Protein AF-A0A645K0N5-F1 (afdb_monomer_lite)

Radius of gyration: 11.88 Å; chains: 1; bounding box: 27×32×26 Å

Structure (mmCIF, N/CA/C/O backbone):
data_AF-A0A645K0N5-F1
#
_entry.id   AF-A0A645K0N5-F1
#
loop_
_atom_site.group_PDB
_atom_site.id
_atom_site.type_symbol
_atom_site.label_atom_id
_atom_site.label_alt_id
_atom_site.label_comp_id
_atom_site.label_asym_id
_atom_site.label_entity_id
_atom_site.label_seq_id
_atom_site.pdbx_PDB_ins_code
_atom_site.Cartn_x
_atom_site.Cartn_y
_atom_site.Cartn_z
_atom_site.occupancy
_atom_site.B_iso_or_equiv
_atom_site.auth_seq_id
_atom_site.auth_comp_id
_atom_site.auth_asym_id
_atom_site.auth_atom_id
_atom_site.pdbx_PDB_model_num
ATOM 1 N N . MET A 1 1 ? 8.428 9.596 0.662 1.00 72.00 1 MET A N 1
ATOM 2 C CA . MET A 1 1 ? 8.129 8.657 -0.442 1.00 72.00 1 MET A CA 1
ATOM 3 C C . MET A 1 1 ? 9.278 8.548 -1.436 1.00 72.00 1 MET A C 1
ATOM 5 O O . MET A 1 1 ? 9.783 7.450 -1.621 1.00 72.00 1 MET A O 1
ATOM 9 N N . THR A 1 2 ? 9.779 9.659 -1.981 1.00 82.00 2 THR A N 1
ATOM 10 C CA . THR A 1 2 ? 10.811 9.668 -3.039 1.00 82.00 2 THR A CA 1
ATOM 11 C C . THR A 1 2 ? 12.115 8.965 -2.659 1.00 82.00 2 THR A C 1
ATOM 13 O O . THR A 1 2 ? 12.659 8.217 -3.460 1.00 82.00 2 THR A O 1
ATOM 16 N N . LYS A 1 3 ? 12.574 9.107 -1.405 1.00 85.19 3 LYS A N 1
ATOM 17 C CA . LYS A 1 3 ? 13.766 8.399 -0.886 1.00 85.19 3 LYS A CA 1
ATOM 18 C C . LYS A 1 3 ? 13.646 6.867 -0.888 1.00 85.19 3 LYS A C 1
ATOM 20 O O . LYS A 1 3 ? 14.655 6.193 -0.772 1.00 85.19 3 LYS A O 1
ATOM 25 N N . ARG A 1 4 ? 12.424 6.336 -0.982 1.00 85.69 4 ARG A N 1
ATOM 26 C CA . ARG A 1 4 ? 12.122 4.902 -1.072 1.00 85.69 4 ARG A CA 1
ATOM 27 C C . ARG A 1 4 ? 11.664 4.504 -2.480 1.00 85.69 4 ARG A C 1
ATOM 29 O O . ARG A 1 4 ? 11.045 3.466 -2.633 1.00 85.69 4 ARG A O 1
ATOM 36 N N . GLY A 1 5 ? 11.895 5.340 -3.496 1.00 89.12 5 GLY A N 1
ATOM 37 C CA . GLY A 1 5 ? 11.518 5.035 -4.882 1.00 89.12 5 GLY A CA 1
ATOM 38 C C . GLY A 1 5 ? 10.018 5.138 -5.177 1.00 89.12 5 GLY A C 1
ATOM 39 O O . GLY A 1 5 ? 9.554 4.596 -6.178 1.00 89.12 5 GLY A O 1
ATOM 40 N N . TRP A 1 6 ? 9.249 5.814 -4.319 1.00 92.31 6 TRP A N 1
ATOM 41 C CA . TRP A 1 6 ? 7.818 6.039 -4.531 1.00 92.31 6 TRP A CA 1
ATOM 42 C C . TRP A 1 6 ? 7.534 7.452 -5.031 1.00 92.31 6 TRP A C 1
ATOM 44 O O . TRP A 1 6 ? 8.018 8.433 -4.458 1.00 92.31 6 TRP A O 1
ATOM 54 N N . THR A 1 7 ? 6.668 7.544 -6.034 1.00 93.62 7 THR A N 1
ATOM 55 C CA . THR A 1 7 ? 6.001 8.772 -6.470 1.00 93.62 7 THR A CA 1
ATOM 56 C C . THR A 1 7 ? 4.515 8.666 -6.133 1.00 93.62 7 THR A C 1
ATOM 58 O O . THR A 1 7 ? 4.006 7.586 -5.833 1.00 93.62 7 THR A O 1
ATOM 61 N N . GLU A 1 8 ? 3.792 9.784 -6.174 1.00 91.94 8 GLU A N 1
ATOM 62 C CA . GLU A 1 8 ? 2.335 9.757 -5.987 1.00 91.94 8 GLU A CA 1
ATOM 63 C C . GLU A 1 8 ? 1.640 8.881 -7.034 1.00 91.94 8 GLU A C 1
ATOM 65 O O . GLU A 1 8 ? 0.711 8.146 -6.700 1.00 91.94 8 GLU A O 1
ATOM 70 N N . SER A 1 9 ? 2.121 8.911 -8.283 1.00 92.88 9 SER A N 1
ATOM 71 C CA . SER A 1 9 ? 1.601 8.064 -9.358 1.00 92.88 9 SER A CA 1
ATOM 72 C C . SER A 1 9 ? 1.806 6.581 -9.063 1.00 92.88 9 SER A C 1
ATOM 74 O O . SER A 1 9 ? 0.836 5.833 -9.072 1.00 92.88 9 SER A O 1
ATOM 76 N N . THR A 1 10 ? 3.019 6.150 -8.702 1.00 92.19 10 THR A N 1
ATOM 77 C CA . THR A 1 10 ? 3.288 4.720 -8.477 1.00 92.19 10 THR A CA 1
ATOM 78 C C . THR A 1 10 ? 2.569 4.173 -7.250 1.00 92.19 10 THR A C 1
ATOM 80 O O . THR A 1 10 ? 2.150 3.013 -7.250 1.00 92.19 10 THR A O 1
ATOM 83 N N . VAL A 1 11 ? 2.359 5.002 -6.223 1.00 92.88 11 VAL A N 1
ATOM 84 C CA . VAL A 1 11 ? 1.488 4.648 -5.096 1.00 92.88 11 VAL A CA 1
ATOM 85 C C . VAL A 1 11 ? 0.047 4.479 -5.560 1.00 92.88 11 VAL A C 1
ATOM 87 O O . VAL A 1 11 ? -0.558 3.444 -5.283 1.00 92.88 11 VAL A O 1
ATOM 90 N N . ARG A 1 12 ? -0.500 5.458 -6.291 1.00 93.44 12 ARG A N 1
ATOM 91 C CA . ARG A 1 12 ? -1.875 5.395 -6.801 1.00 93.44 12 ARG A CA 1
ATOM 92 C C . ARG A 1 12 ? -2.090 4.160 -7.671 1.00 93.44 12 ARG A C 1
ATOM 94 O O . ARG A 1 12 ? -3.093 3.473 -7.489 1.00 93.44 12 ARG A O 1
ATOM 101 N N . ASP A 1 13 ? -1.149 3.858 -8.557 1.00 94.12 13 ASP A N 1
ATOM 102 C CA . ASP A 1 13 ? -1.214 2.701 -9.448 1.00 94.12 13 ASP A CA 1
ATOM 103 C C . ASP A 1 13 ? -1.182 1.389 -8.658 1.00 94.12 13 ASP A C 1
ATOM 105 O O . ASP A 1 13 ? -2.005 0.509 -8.895 1.00 94.12 13 ASP A O 1
ATOM 109 N N . THR A 1 14 ? -0.300 1.283 -7.658 1.00 94.31 14 THR A N 1
ATOM 110 C CA . THR A 1 14 ? -0.194 0.088 -6.800 1.00 94.31 14 THR A CA 1
ATOM 111 C C . THR A 1 14 ? -1.469 -0.155 -5.994 1.00 94.31 14 THR A C 1
ATOM 113 O O . THR A 1 14 ? -1.875 -1.296 -5.801 1.00 94.31 14 THR A O 1
ATOM 116 N N . VAL A 1 15 ? -2.123 0.907 -5.527 1.00 94.00 15 VAL A N 1
ATOM 117 C CA . VAL A 1 15 ? -3.365 0.804 -4.750 1.00 94.00 15 VAL A CA 1
ATOM 118 C C . VAL A 1 15 ? -4.565 0.505 -5.651 1.00 94.00 15 VAL A C 1
ATOM 120 O O . VAL A 1 15 ? -5.428 -0.294 -5.284 1.00 94.00 15 VAL A O 1
ATOM 123 N N . SER A 1 16 ? -4.617 1.121 -6.834 1.00 94.25 16 SER A N 1
ATOM 124 C CA . SER A 1 16 ? -5.737 0.980 -7.776 1.00 94.25 16 SER A CA 1
ATOM 125 C C . SER A 1 16 ? -5.696 -0.350 -8.531 1.00 94.25 16 SER A C 1
ATOM 127 O O . SER A 1 16 ? -6.744 -0.924 -8.815 1.00 94.25 16 SER A O 1
ATOM 129 N N . ASN A 1 17 ? -4.498 -0.852 -8.834 1.00 94.94 17 ASN A N 1
ATOM 130 C CA . ASN A 1 17 ? -4.272 -2.117 -9.527 1.00 94.94 17 ASN A CA 1
ATOM 131 C C . ASN A 1 17 ? -3.165 -2.939 -8.835 1.00 94.94 17 ASN A C 1
ATOM 133 O O . ASN A 1 17 ? -2.06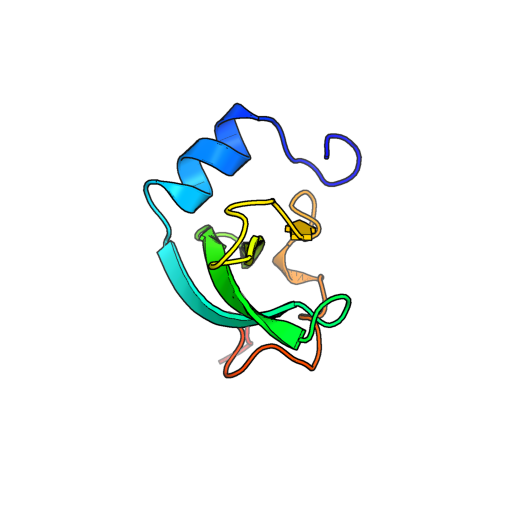7 -3.103 -9.379 1.00 94.94 17 ASN A O 1
ATOM 137 N N . PRO A 1 18 ? -3.417 -3.436 -7.613 1.00 94.44 18 PRO A N 1
ATOM 138 C CA . PRO A 1 18 ? -2.435 -4.217 -6.878 1.00 94.44 18 PRO A CA 1
ATOM 139 C C . PRO A 1 18 ? -2.222 -5.572 -7.539 1.00 94.44 18 PRO A C 1
ATOM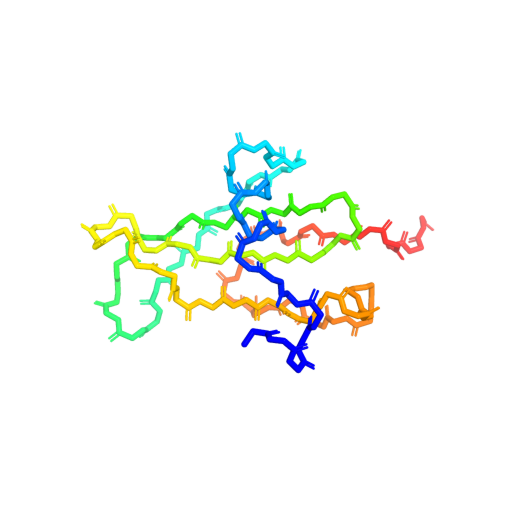 141 O O . PRO A 1 18 ? -3.165 -6.220 -7.988 1.00 94.44 18 PRO A O 1
ATOM 144 N N . TYR A 1 19 ? -0.984 -6.053 -7.495 1.00 93.69 19 TYR A N 1
ATOM 145 C CA . TYR A 1 19 ? -0.682 -7.434 -7.847 1.00 93.69 19 TYR A CA 1
ATOM 146 C C . TYR A 1 19 ? -1.328 -8.404 -6.852 1.00 93.69 19 TYR A C 1
ATOM 148 O O . TYR A 1 19 ? -1.934 -9.403 -7.231 1.00 93.69 19 TYR A O 1
ATOM 156 N N . THR A 1 20 ? -1.226 -8.092 -5.558 1.00 92.44 20 THR A N 1
ATOM 157 C CA . THR A 1 20 ? -1.924 -8.827 -4.506 1.00 92.44 20 THR A CA 1
ATOM 158 C C . THR A 1 20 ? -2.176 -7.938 -3.293 1.00 92.44 20 THR A C 1
ATOM 160 O O . THR A 1 20 ? -1.533 -6.897 -3.124 1.00 92.44 20 THR A O 1
ATOM 163 N N . LYS A 1 21 ? -3.125 -8.349 -2.450 1.00 94.06 21 LYS A N 1
ATOM 164 C CA . LYS A 1 21 ? -3.473 -7.658 -1.206 1.00 94.06 21 LYS A CA 1
ATOM 165 C C . LYS A 1 21 ? -3.238 -8.556 -0.001 1.00 94.06 21 LYS A C 1
ATOM 167 O O . LYS A 1 21 ? -3.352 -9.778 -0.119 1.00 94.06 21 LYS A O 1
ATOM 172 N N . ARG A 1 22 ? -2.940 -7.958 1.151 1.00 91.19 22 ARG A N 1
ATOM 173 C CA . ARG A 1 22 ? -2.849 -8.646 2.448 1.00 91.19 22 ARG A CA 1
ATOM 174 C C . ARG A 1 22 ? -3.533 -7.843 3.541 1.00 91.19 22 ARG A C 1
ATOM 176 O O . ARG A 1 22 ? -3.628 -6.623 3.446 1.00 91.19 22 ARG A O 1
ATOM 183 N N . VAL A 1 23 ? -4.005 -8.545 4.565 1.00 90.88 23 VAL A N 1
ATOM 184 C CA . VAL A 1 23 ? -4.560 -7.920 5.768 1.00 90.88 23 VAL A CA 1
ATOM 185 C C . VAL A 1 23 ? -3.407 -7.494 6.670 1.00 90.88 23 VAL A C 1
ATOM 187 O O . VAL A 1 23 ? -2.415 -8.210 6.819 1.00 90.88 23 VAL A O 1
ATOM 190 N N . SER A 1 24 ? -3.539 -6.314 7.257 1.00 89.12 24 SER A N 1
ATOM 191 C CA . SER A 1 24 ? -2.606 -5.753 8.222 1.00 89.12 24 SER A CA 1
ATOM 192 C C . SER A 1 24 ? -3.373 -4.98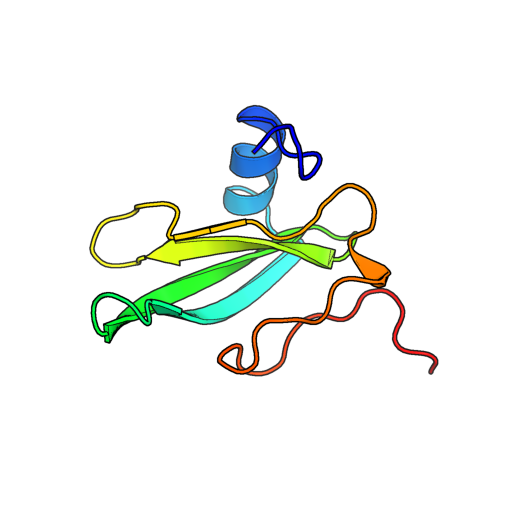5 9.302 1.00 89.12 24 SER A C 1
ATOM 194 O O . SER A 1 24 ? -4.597 -4.864 9.270 1.00 89.12 24 SER A O 1
ATOM 196 N N . VAL A 1 25 ? -2.643 -4.474 10.286 1.00 90.19 25 VAL A N 1
ATOM 197 C CA . VAL A 1 25 ? -3.179 -3.634 11.355 1.00 90.19 25 VAL A CA 1
ATOM 198 C C . VAL A 1 25 ? -2.307 -2.396 11.448 1.00 90.19 25 VAL A C 1
ATOM 200 O O . VAL A 1 25 ? -1.078 -2.485 11.515 1.00 90.19 25 VAL A O 1
ATOM 203 N N . ASN A 1 26 ? -2.937 -1.226 11.488 1.00 90.50 26 ASN A N 1
ATOM 204 C CA . ASN A 1 26 ? -2.230 0.004 11.791 1.00 90.50 26 ASN A CA 1
ATOM 205 C C . ASN A 1 26 ? -1.803 -0.018 13.264 1.00 90.50 26 ASN A C 1
ATOM 207 O O . ASN A 1 26 ? -2.609 0.224 14.158 1.00 90.50 26 ASN A O 1
ATOM 211 N N . LYS A 1 27 ? -0.522 -0.280 13.535 1.00 86.69 27 LYS A N 1
ATOM 212 C CA . LYS A 1 27 ? 0.005 -0.382 14.908 1.00 86.69 27 LYS A CA 1
ATOM 213 C C . LYS A 1 27 ? -0.134 0.900 15.732 1.00 86.69 27 LYS A C 1
ATOM 215 O O . LYS A 1 27 ? -0.087 0.822 16.953 1.00 86.69 27 LYS A O 1
ATOM 220 N N . ALA A 1 28 ? -0.269 2.063 15.092 1.00 87.62 28 ALA A N 1
ATOM 221 C CA . ALA A 1 28 ? -0.402 3.332 15.802 1.00 87.62 28 ALA A CA 1
ATOM 222 C C . ALA A 1 28 ? -1.810 3.533 16.386 1.00 87.62 28 ALA A C 1
ATOM 224 O O . ALA A 1 28 ? -1.952 4.182 17.418 1.00 87.62 28 ALA A O 1
ATOM 225 N N . THR A 1 29 ? -2.840 2.989 15.733 1.00 90.19 29 THR A N 1
ATOM 226 C CA . THR A 1 29 ? -4.254 3.209 16.092 1.00 90.19 29 THR A CA 1
ATOM 227 C C . THR A 1 29 ? -4.986 1.932 16.501 1.00 90.19 29 THR A C 1
ATOM 229 O O . THR A 1 29 ? -6.010 2.008 17.170 1.00 90.19 29 THR A O 1
ATOM 232 N N . GLY A 1 30 ? -4.481 0.760 16.110 1.00 90.75 30 GLY A N 1
ATOM 233 C CA . GLY A 1 30 ? -5.164 -0.528 16.238 1.00 90.75 30 GLY A CA 1
ATOM 234 C C . GLY A 1 30 ? -6.213 -0.790 15.152 1.00 90.75 30 GLY A C 1
ATOM 235 O O . GLY A 1 30 ? -6.892 -1.813 15.203 1.00 90.75 30 GLY A O 1
ATOM 236 N N . ASN A 1 31 ? -6.355 0.102 14.169 1.00 93.62 31 ASN A N 1
ATOM 237 C CA . ASN A 1 31 ? -7.335 -0.053 13.096 1.00 93.62 31 ASN A CA 1
ATOM 238 C C . ASN A 1 31 ? -6.963 -1.184 12.130 1.00 93.62 31 ASN A C 1
ATOM 240 O O . ASN A 1 31 ? -5.782 -1.462 11.898 1.00 93.62 31 ASN A O 1
ATOM 244 N N . SER A 1 32 ? -7.985 -1.759 11.487 1.00 93.94 32 SER A N 1
ATOM 245 C CA . SER A 1 32 ? -7.790 -2.589 10.295 1.00 93.94 32 SER A CA 1
ATOM 246 C C . SER A 1 32 ? -7.068 -1.791 9.212 1.00 93.94 32 SER A C 1
ATOM 248 O O . SER A 1 32 ? -7.340 -0.602 9.011 1.00 93.94 32 SER A O 1
ATOM 250 N N . ALA A 1 33 ? -6.138 -2.447 8.529 1.00 94.94 33 ALA A N 1
ATOM 251 C CA . ALA A 1 33 ? -5.427 -1.880 7.403 1.00 94.94 33 ALA A CA 1
ATOM 252 C C . ALA A 1 33 ? -5.290 -2.905 6.276 1.00 94.94 33 ALA A C 1
ATOM 254 O O . ALA A 1 33 ? -5.096 -4.102 6.504 1.00 94.94 33 ALA A O 1
ATOM 255 N N . THR A 1 34 ? -5.291 -2.416 5.043 1.00 94.25 34 THR A N 1
ATOM 256 C CA . THR A 1 34 ? -5.050 -3.230 3.857 1.00 94.25 34 THR A CA 1
ATOM 257 C C . THR A 1 34 ? -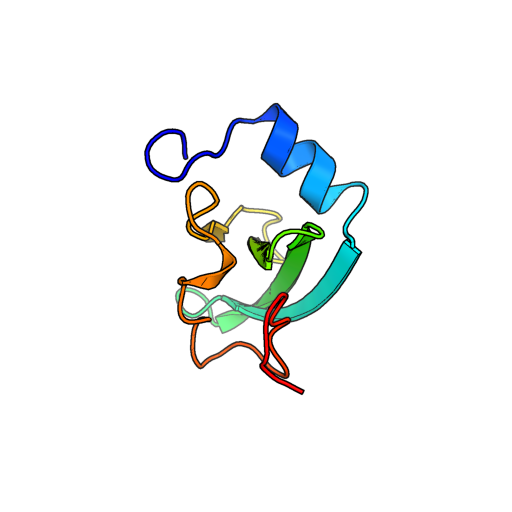3.688 -2.904 3.261 1.00 94.25 34 THR A C 1
ATOM 259 O O . THR A 1 34 ? -3.328 -1.746 3.039 1.00 94.25 34 THR A O 1
ATOM 262 N N . MET A 1 35 ? -2.929 -3.952 2.959 1.00 92.06 35 MET A N 1
ATOM 263 C CA . MET A 1 35 ? -1.660 -3.873 2.256 1.00 92.06 35 MET A CA 1
ATOM 264 C C . MET A 1 35 ? -1.815 -4.173 0.776 1.00 92.06 35 MET A C 1
ATOM 266 O O . MET A 1 35 ? -2.451 -5.155 0.402 1.00 92.06 35 MET A O 1
ATOM 270 N N . TYR A 1 36 ? -1.175 -3.357 -0.052 1.00 94.38 36 TYR A N 1
ATOM 271 C CA . TYR A 1 36 ? -1.218 -3.418 -1.506 1.00 94.38 36 TYR A CA 1
ATOM 272 C C . TYR A 1 36 ? 0.194 -3.620 -2.026 1.00 94.38 36 TYR A C 1
ATOM 274 O O . TYR A 1 36 ? 1.053 -2.768 -1.807 1.00 94.38 36 TYR A O 1
ATOM 282 N N . TYR A 1 37 ? 0.431 -4.736 -2.708 1.00 91.94 37 TYR A N 1
ATOM 283 C CA . TYR A 1 37 ? 1.721 -5.045 -3.310 1.00 91.94 37 TYR A CA 1
ATOM 284 C C . TYR A 1 37 ? 1.720 -4.744 -4.801 1.00 91.94 37 TYR A C 1
ATOM 286 O O . TYR A 1 37 ? 0.771 -5.075 -5.516 1.00 91.94 37 TYR A O 1
ATOM 294 N N . ASN A 1 38 ? 2.832 -4.204 -5.289 1.00 91.31 38 ASN A N 1
ATOM 295 C CA . ASN A 1 38 ? 3.174 -4.266 -6.700 1.00 91.31 38 ASN A CA 1
ATOM 296 C C . ASN A 1 38 ? 3.882 -5.596 -7.018 1.00 91.31 38 ASN A C 1
ATOM 298 O O . ASN A 1 38 ? 4.299 -6.340 -6.128 1.00 91.31 38 ASN A O 1
ATOM 302 N N . LYS A 1 39 ? 4.023 -5.905 -8.310 1.00 88.06 39 LYS A N 1
ATOM 303 C CA . LYS A 1 39 ? 4.612 -7.173 -8.767 1.00 88.06 39 LYS A CA 1
ATOM 304 C C . LYS A 1 39 ? 6.063 -7.362 -8.304 1.00 88.06 39 LYS A C 1
ATOM 306 O O . LYS A 1 39 ? 6.474 -8.493 -8.056 1.00 88.06 39 LYS A O 1
ATOM 311 N N . SER A 1 40 ? 6.800 -6.262 -8.157 1.00 85.62 40 SER A N 1
ATOM 312 C CA . SER A 1 40 ? 8.200 -6.235 -7.725 1.00 85.62 40 SER A CA 1
ATOM 313 C C . SER A 1 40 ? 8.383 -6.420 -6.216 1.00 85.62 40 SER A C 1
ATOM 315 O O . SER A 1 40 ? 9.518 -6.495 -5.768 1.00 85.62 40 SER A O 1
ATOM 317 N N . GLY A 1 41 ? 7.304 -6.472 -5.424 1.00 86.75 41 GLY A N 1
ATOM 318 C CA . GLY A 1 41 ? 7.354 -6.647 -3.964 1.00 86.75 41 GLY A CA 1
ATOM 319 C C . GLY A 1 41 ? 7.295 -5.366 -3.148 1.00 86.75 41 GLY A C 1
ATOM 320 O O . GLY A 1 41 ? 7.219 -5.430 -1.923 1.00 86.75 41 GLY A O 1
ATOM 321 N N . GLY A 1 42 ? 7.283 -4.205 -3.803 1.00 90.50 42 GLY A N 1
ATOM 322 C CA . GLY A 1 42 ? 7.030 -2.946 -3.120 1.00 90.50 42 GLY A CA 1
ATOM 323 C C . GLY A 1 42 ? 5.592 -2.916 -2.604 1.00 90.50 42 GLY A C 1
ATOM 324 O O . GLY A 1 42 ? 4.680 -3.363 -3.301 1.00 90.50 42 GLY A O 1
ATOM 325 N N . TYR A 1 43 ? 5.377 -2.392 -1.397 1.00 92.00 43 TYR A N 1
ATOM 326 C CA . TYR A 1 43 ? 4.054 -2.332 -0.786 1.00 92.00 43 TYR A CA 1
ATOM 327 C C . TYR A 1 43 ? 3.674 -0.964 -0.223 1.00 92.00 43 TYR A C 1
ATOM 329 O O . TYR A 1 43 ? 4.517 -0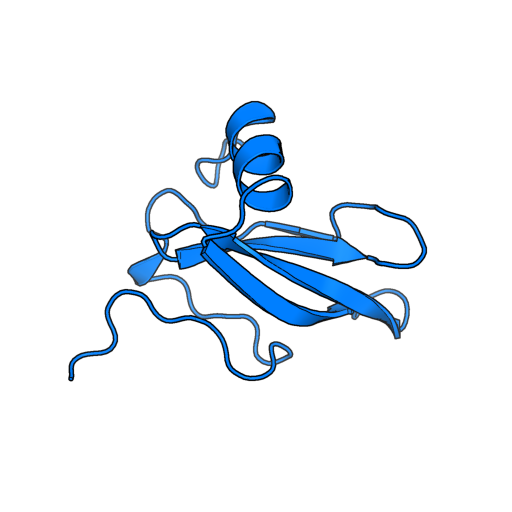.173 0.208 1.00 92.00 43 TYR A O 1
ATOM 337 N N . VAL A 1 44 ? 2.363 -0.735 -0.174 1.00 94.00 44 VAL A N 1
ATOM 338 C CA . VAL A 1 44 ? 1.701 0.407 0.464 1.00 94.00 44 VAL A CA 1
ATOM 339 C C . VAL A 1 44 ? 0.678 -0.125 1.466 1.00 94.00 44 VAL A C 1
ATOM 341 O O . VAL A 1 44 ? -0.107 -1.009 1.132 1.00 94.00 44 VAL A O 1
ATOM 344 N N . ILE A 1 45 ? 0.684 0.405 2.689 1.00 93.38 45 ILE A N 1
ATOM 345 C CA . ILE A 1 45 ? -0.299 0.100 3.736 1.00 93.38 45 ILE A CA 1
ATOM 346 C C . ILE A 1 45 ? -1.276 1.266 3.839 1.00 93.38 45 ILE A C 1
ATOM 348 O O . ILE A 1 45 ? -0.844 2.405 4.039 1.00 93.38 45 ILE A O 1
ATOM 352 N N . ILE A 1 46 ? -2.572 0.980 3.738 1.00 95.06 46 ILE A N 1
ATOM 353 C CA . ILE A 1 46 ? -3.650 1.956 3.914 1.00 95.06 46 ILE A CA 1
ATOM 354 C C . ILE A 1 46 ? -4.502 1.541 5.108 1.00 95.06 46 ILE A C 1
ATOM 356 O O . ILE A 1 46 ? -4.902 0.387 5.209 1.00 95.06 46 ILE A O 1
ATOM 360 N N . ASP A 1 47 ? -4.765 2.483 6.007 1.00 95.38 47 ASP A N 1
ATOM 361 C CA . ASP A 1 47 ? -5.699 2.313 7.120 1.00 95.38 47 ASP A CA 1
ATOM 362 C C . ASP A 1 47 ? -7.138 2.338 6.589 1.00 95.38 47 ASP A C 1
ATOM 364 O O . ASP A 1 47 ? -7.539 3.302 5.937 1.00 95.38 47 ASP A O 1
ATOM 368 N N . ASP A 1 48 ? -7.914 1.290 6.859 1.00 94.06 48 ASP A N 1
ATOM 369 C CA . ASP A 1 48 ? -9.241 1.111 6.253 1.00 94.06 48 ASP A CA 1
ATOM 370 C C . ASP A 1 48 ? -10.294 2.068 6.845 1.00 94.06 48 ASP A C 1
ATOM 372 O O . ASP A 1 48 ? -11.341 2.297 6.242 1.00 94.06 48 ASP A O 1
ATOM 376 N N . VAL A 1 49 ? -10.031 2.636 8.029 1.00 94.19 49 VAL A N 1
ATOM 377 C CA . VAL A 1 49 ? -10.953 3.545 8.730 1.00 94.19 49 VAL A CA 1
ATOM 378 C C . VAL A 1 49 ? -10.742 4.983 8.264 1.00 94.19 49 VAL A C 1
ATOM 380 O O . VAL A 1 49 ? -11.696 5.715 8.009 1.00 94.19 49 VAL A O 1
ATOM 383 N N . THR A 1 50 ? -9.484 5.401 8.150 1.00 94.50 50 THR A N 1
ATOM 384 C CA . THR A 1 50 ? -9.102 6.786 7.829 1.00 94.50 50 THR A CA 1
ATOM 385 C C . THR A 1 50 ? -8.755 6.994 6.359 1.00 94.50 50 THR A C 1
ATOM 387 O O . THR A 1 50 ? -8.670 8.136 5.912 1.00 94.50 50 THR A O 1
ATOM 390 N N . ASN A 1 51 ? -8.550 5.912 5.601 1.00 92.19 51 ASN A N 1
ATOM 391 C CA . ASN A 1 51 ? -8.010 5.912 4.238 1.00 92.19 51 ASN A CA 1
ATOM 392 C C . ASN A 1 51 ? -6.626 6.576 4.114 1.00 92.19 51 ASN A C 1
ATOM 394 O O . ASN A 1 51 ? -6.198 6.948 3.019 1.00 92.19 51 ASN A O 1
ATOM 398 N N . ALA A 1 52 ? -5.906 6.729 5.228 1.00 92.75 52 ALA A N 1
ATOM 399 C CA . ALA A 1 52 ? -4.572 7.303 5.233 1.00 92.75 52 ALA A CA 1
ATOM 400 C C . ALA A 1 52 ? -3.519 6.256 4.847 1.00 92.75 52 ALA A C 1
ATOM 402 O O . ALA A 1 52 ? -3.601 5.088 5.236 1.00 92.75 52 ALA A O 1
ATOM 403 N N . ILE A 1 53 ? -2.480 6.691 4.131 1.00 92.25 53 ILE A N 1
ATOM 404 C CA . ILE A 1 53 ? -1.282 5.873 3.923 1.00 92.25 53 ILE A CA 1
ATOM 405 C C . ILE A 1 53 ? -0.522 5.810 5.247 1.00 92.25 53 ILE A C 1
ATOM 407 O O . ILE A 1 53 ? -0.012 6.822 5.726 1.00 92.25 53 ILE A O 1
ATOM 411 N N . VAL A 1 54 ? -0.418 4.611 5.810 1.00 92.00 54 VAL A N 1
ATOM 412 C CA . VAL A 1 54 ? 0.282 4.355 7.076 1.00 92.00 54 VAL A CA 1
ATOM 413 C C . VAL A 1 54 ? 1.769 4.148 6.828 1.00 92.00 54 VAL A C 1
ATOM 415 O O . VAL A 1 54 ? 2.616 4.652 7.563 1.00 92.00 54 VAL A O 1
ATOM 418 N N . GLN A 1 55 ? 2.103 3.402 5.774 1.00 90.12 55 GLN A N 1
ATOM 419 C CA . GLN A 1 55 ? 3.477 3.028 5.474 1.00 90.12 55 GLN A CA 1
ATOM 420 C C . GLN A 1 55 ? 3.652 2.708 3.990 1.00 90.12 55 GLN A C 1
ATOM 422 O O . GLN A 1 55 ? 2.753 2.197 3.330 1.00 90.12 55 GLN A O 1
ATOM 427 N N . VAL A 1 56 ? 4.855 2.967 3.485 1.00 91.31 56 VAL A N 1
ATOM 428 C CA . VAL A 1 56 ? 5.326 2.491 2.179 1.00 91.31 56 VAL A CA 1
ATOM 429 C C . VAL A 1 56 ? 6.652 1.755 2.360 1.00 91.31 56 VAL A C 1
ATOM 431 O O . VAL A 1 56 ? 7.477 2.175 3.179 1.00 91.31 56 VAL A O 1
ATOM 434 N N . SER A 1 57 ? 6.866 0.663 1.632 1.00 89.62 57 SER A N 1
ATOM 435 C CA . SER A 1 57 ? 8.119 -0.106 1.660 1.00 89.62 57 SER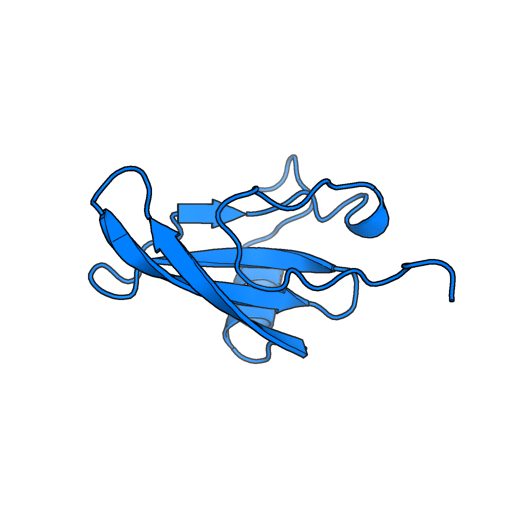 A CA 1
ATOM 436 C C . SER A 1 57 ? 9.264 0.631 0.966 1.00 89.62 57 SER A C 1
ATOM 438 O O . SER A 1 57 ? 9.077 1.725 0.431 1.00 89.62 57 SER A O 1
ATOM 440 N N . ASP A 1 58 ? 10.453 0.033 0.936 1.00 87.25 58 ASP A N 1
ATOM 441 C CA . ASP A 1 58 ? 11.434 0.366 -0.098 1.00 87.25 58 ASP A CA 1
ATOM 442 C C . ASP A 1 58 ? 10.952 -0.183 -1.451 1.00 87.25 58 ASP A C 1
ATOM 444 O O . ASP A 1 58 ? 10.522 -1.332 -1.544 1.00 87.25 58 ASP A O 1
ATOM 448 N N . ASN A 1 59 ? 10.943 0.666 -2.474 1.00 86.31 59 ASN A N 1
ATOM 449 C CA . ASN A 1 59 ? 10.587 0.337 -3.853 1.00 86.31 59 ASN A CA 1
ATOM 450 C C . ASN A 1 59 ? 11.764 0.545 -4.820 1.00 86.31 59 ASN A C 1
ATOM 452 O O . ASN A 1 59 ? 11.614 0.340 -6.019 1.00 86.31 59 ASN A O 1
ATOM 456 N N . ILE A 1 60 ? 12.936 0.935 -4.311 1.00 84.56 60 ILE A N 1
ATOM 457 C CA . ILE A 1 60 ? 14.202 0.921 -5.052 1.00 84.56 60 ILE A CA 1
ATOM 458 C C . ILE A 1 60 ? 14.742 -0.511 -5.068 1.00 84.56 60 ILE A C 1
ATOM 460 O O . ILE A 1 60 ? 15.061 -1.025 -6.135 1.00 84.56 60 ILE A O 1
ATOM 464 N N . ASN A 1 61 ? 14.777 -1.168 -3.902 1.00 81.50 61 ASN A N 1
ATOM 465 C CA . ASN A 1 61 ? 15.207 -2.566 -3.754 1.00 81.50 61 ASN A CA 1
ATOM 466 C C . ASN A 1 61 ? 14.161 -3.393 -2.979 1.00 81.50 61 ASN A C 1
ATOM 468 O O . ASN A 1 61 ? 14.408 -3.824 -1.848 1.00 81.50 61 ASN A O 1
ATOM 472 N N . PRO A 1 62 ? 12.963 -3.601 -3.556 1.00 77.62 62 PRO A N 1
ATOM 473 C CA . PRO A 1 62 ? 11.843 -4.223 -2.851 1.00 77.62 62 PRO A CA 1
ATOM 474 C C . PRO A 1 62 ? 12.085 -5.692 -2.472 1.00 77.62 62 PRO A C 1
ATOM 476 O O . PRO A 1 62 ? 11.587 -6.135 -1.442 1.00 77.62 62 PRO A O 1
ATOM 479 N N . SER A 1 63 ? 12.880 -6.441 -3.242 1.00 71.62 63 SER A N 1
ATOM 480 C CA . SER A 1 63 ? 13.173 -7.857 -2.966 1.00 71.62 63 SER A CA 1
ATOM 481 C C . SER A 1 63 ? 14.086 -8.074 -1.756 1.00 71.62 63 SER A C 1
ATOM 483 O O . SER A 1 63 ? 14.036 -9.128 -1.129 1.00 71.62 63 SER A O 1
ATOM 485 N N . THR A 1 64 ? 14.887 -7.071 -1.383 1.00 71.31 64 THR A N 1
ATOM 486 C CA . THR A 1 64 ? 15.746 -7.117 -0.187 1.00 71.31 64 THR A CA 1
ATOM 487 C C . THR A 1 64 ? 15.068 -6.550 1.059 1.00 71.31 64 THR A C 1
ATOM 489 O O . THR A 1 64 ? 15.662 -6.530 2.137 1.00 71.31 64 THR A O 1
ATOM 492 N N . TRP A 1 65 ? 13.842 -6.042 0.926 1.00 72.75 65 TRP A N 1
ATOM 493 C CA . TRP A 1 65 ? 13.137 -5.397 2.021 1.00 72.75 65 TRP A CA 1
ATOM 494 C C . TRP A 1 65 ? 12.428 -6.435 2.891 1.00 72.75 65 TRP A C 1
ATOM 496 O O . TRP A 1 65 ? 11.503 -7.110 2.442 1.00 72.75 65 TRP A O 1
ATOM 506 N N . ALA A 1 66 ? 12.834 -6.541 4.159 1.00 70.56 66 ALA A N 1
ATOM 507 C CA . ALA A 1 66 ? 12.149 -7.406 5.109 1.00 70.56 66 ALA A CA 1
ATOM 508 C C . ALA A 1 66 ? 10.711 -6.892 5.335 1.00 70.56 66 ALA A C 1
ATOM 510 O O . ALA A 1 66 ? 10.535 -5.726 5.715 1.00 70.56 66 ALA A O 1
ATOM 511 N N . PRO A 1 67 ? 9.678 -7.722 5.105 1.00 69.00 67 PRO A N 1
ATOM 512 C CA . PRO A 1 67 ? 8.311 -7.331 5.405 1.00 69.00 67 PRO A CA 1
ATOM 513 C C . PRO A 1 67 ? 8.154 -7.036 6.901 1.00 69.00 67 PRO A C 1
ATOM 515 O O . PRO A 1 67 ? 8.807 -7.650 7.745 1.00 69.00 67 PRO A O 1
ATOM 518 N N . ASP A 1 68 ? 7.271 -6.093 7.237 1.00 67.94 68 ASP A N 1
ATOM 519 C CA . ASP A 1 68 ? 6.904 -5.854 8.632 1.00 67.94 68 ASP A CA 1
ATOM 520 C C . ASP A 1 68 ? 6.334 -7.152 9.267 1.00 67.94 68 ASP A C 1
ATOM 522 O O . ASP A 1 68 ? 5.458 -7.781 8.670 1.00 67.94 68 ASP A O 1
ATOM 526 N N . PRO A 1 69 ? 6.770 -7.552 10.480 1.00 70.38 69 PRO A N 1
ATOM 527 C CA . PRO A 1 69 ? 6.322 -8.791 11.129 1.00 70.38 69 PRO A CA 1
ATOM 528 C C . PRO A 1 69 ? 4.811 -8.890 11.387 1.00 70.38 69 PRO A C 1
ATOM 530 O O . PRO A 1 69 ? 4.297 -9.975 11.625 1.00 70.38 69 PRO A O 1
ATOM 533 N N . SER A 1 70 ? 4.098 -7.762 11.395 1.00 69.44 70 SER A N 1
ATOM 534 C CA . SER A 1 70 ? 2.639 -7.717 11.569 1.00 69.44 70 SER A CA 1
ATOM 535 C C . SER A 1 70 ? 1.854 -8.071 10.309 1.00 69.44 70 SER A C 1
ATOM 537 O O . SER A 1 70 ? 0.625 -8.117 10.346 1.00 69.44 70 SER A O 1
ATOM 539 N N . ILE A 1 71 ? 2.542 -8.292 9.190 1.00 67.88 71 ILE A N 1
ATOM 540 C CA . ILE A 1 71 ? 1.916 -8.669 7.932 1.00 67.88 71 ILE A CA 1
ATOM 541 C C . ILE A 1 71 ? 1.631 -10.165 7.968 1.00 67.88 71 ILE A C 1
ATOM 543 O O . ILE A 1 71 ? 2.540 -10.986 8.089 1.00 67.88 71 ILE A O 1
ATOM 547 N N . VAL A 1 72 ? 0.359 -10.520 7.819 1.00 72.06 72 VAL A N 1
ATOM 548 C CA . VAL A 1 72 ? -0.053 -11.914 7.662 1.00 72.06 72 VAL A CA 1
ATOM 549 C C . VAL A 1 72 ? 0.238 -12.342 6.221 1.00 72.06 72 VAL A C 1
ATOM 551 O O . VAL A 1 72 ? -0.298 -11.741 5.291 1.00 72.06 72 VAL A O 1
ATOM 554 N N . ASP A 1 73 ? 1.076 -13.371 6.046 1.00 74.69 73 ASP A N 1
ATOM 555 C CA . ASP A 1 73 ? 1.484 -13.937 4.745 1.00 74.69 73 ASP A CA 1
ATOM 556 C C . ASP A 1 73 ? 2.060 -12.890 3.760 1.00 74.69 73 ASP A C 1
ATOM 558 O O . ASP A 1 73 ? 1.441 -12.579 2.741 1.00 74.69 73 ASP A O 1
ATOM 562 N N . PRO A 1 74 ? 3.220 -12.272 4.045 1.00 76.44 74 PRO A N 1
ATOM 563 C CA . PRO A 1 74 ? 3.776 -11.244 3.171 1.00 76.44 74 PRO A CA 1
ATOM 564 C C . PRO A 1 74 ? 4.164 -11.803 1.795 1.00 76.44 74 PRO A C 1
ATOM 566 O O . PRO A 1 74 ? 4.732 -12.887 1.679 1.00 76.44 74 PRO A O 1
ATOM 569 N N . TYR A 1 75 ? 3.919 -11.025 0.739 1.00 80.38 75 TYR A N 1
ATOM 570 C CA . TYR A 1 75 ? 4.368 -11.380 -0.608 1.00 80.38 75 TYR A CA 1
ATOM 571 C C . TYR A 1 75 ? 5.888 -11.196 -0.742 1.00 80.38 75 TYR A C 1
ATOM 573 O O . TYR A 1 75 ? 6.409 -10.108 -0.490 1.00 80.38 75 TYR A O 1
ATOM 581 N N . LEU A 1 76 ? 6.575 -12.260 -1.171 1.00 77.94 76 LEU A N 1
ATOM 582 C CA . LEU A 1 76 ? 8.015 -12.306 -1.426 1.00 77.94 76 LEU A CA 1
ATOM 583 C C . LEU A 1 76 ? 8.252 -12.588 -2.925 1.00 77.94 76 LEU A C 1
ATOM 585 O O . LEU A 1 76 ? 7.983 -13.704 -3.368 1.00 77.94 76 LEU A O 1
ATOM 589 N N . PRO A 1 77 ? 8.730 -11.610 -3.717 1.00 68.94 77 PRO A N 1
ATOM 590 C CA . PRO A 1 77 ? 8.886 -11.757 -5.171 1.00 68.94 77 PRO A CA 1
ATOM 591 C C . PRO A 1 77 ? 9.954 -12.773 -5.578 1.00 68.94 77 PRO A C 1
ATOM 593 O O . PRO A 1 77 ? 9.807 -13.421 -6.609 1.00 68.94 77 PRO A O 1
ATOM 596 N N . ASP A 1 78 ? 10.995 -12.917 -4.750 1.00 63.31 78 ASP A N 1
ATOM 597 C CA . ASP A 1 78 ? 12.183 -13.734 -5.019 1.00 63.31 78 ASP A CA 1
ATOM 598 C C . ASP A 1 78 ? 12.458 -14.729 -3.881 1.00 63.31 78 ASP A C 1
ATOM 600 O O . ASP A 1 78 ? 13.610 -14.954 -3.511 1.00 63.31 78 ASP A O 1
ATOM 604 N N . ALA A 1 79 ? 11.422 -15.332 -3.284 1.00 50.66 79 ALA A N 1
ATOM 605 C CA . ALA A 1 79 ? 11.677 -16.500 -2.443 1.00 50.66 79 ALA A CA 1
ATOM 606 C C . ALA A 1 79 ? 12.403 -17.549 -3.314 1.00 50.66 79 ALA A C 1
ATOM 608 O O . ALA A 1 79 ? 11.838 -17.950 -4.341 1.00 50.66 79 ALA A O 1
ATOM 609 N N . PRO A 1 80 ? 13.646 -17.967 -2.986 1.00 40.16 80 PRO A N 1
ATOM 610 C CA . PRO A 1 80 ? 14.246 -19.094 -3.680 1.00 40.16 80 PRO A CA 1
ATOM 611 C C . PRO A 1 80 ? 13.281 -20.270 -3.513 1.00 40.16 80 PRO A C 1
ATOM 613 O O . PRO A 1 80 ? 12.837 -20.548 -2.398 1.00 40.16 80 PRO A O 1
ATOM 616 N N . LYS A 1 81 ? 12.879 -20.857 -4.644 1.00 38.81 81 LYS A N 1
ATOM 617 C CA . LYS A 1 81 ? 12.018 -22.043 -4.679 1.00 38.81 81 LYS A CA 1
ATOM 618 C C . LYS A 1 81 ? 12.580 -23.165 -3.816 1.00 38.81 81 LYS A C 1
ATOM 620 O O . LYS A 1 81 ? 13.819 -23.342 -3.837 1.00 38.81 81 LYS A O 1
#

Sequence (81 aa):
MTKRGWTESTVRDTVSNPYTKRVSVNKATGNSATMYYNKSGGYVIIDDVTNAIVQVSDNINPSTWAPDPSIVDPYLPDAPK

Secondary structure (DSSP, 8-state):
-GGGT--HHHHHHHHHS-SEEEEEE-TTT--EEEEEE-TTS-EEEEETTT--EEEE--SSSGGGPPPPTTSSS---TT---

pLDDT: mean 85.16, std 12.02, range [38.81, 95.38]

Foldseek 3Di:
DVVLVDDPVVQVCQVVPAPDKFWFALPVPRATWMWTHHLQQWIWIAGPVPRDTRDTWRPVRNQPTDDDPRTDPRDHNCDPD

InterPro domains:
  IPR021964 Colicin E5 ribonuclease domain [PF12106] (1-68)
  IPR038233 Colicin D/E5 nuclease domain superfamily [SSF102824] (1-75)
  IPR038234 Colicin E5 ribonuclease domain superfamily [G3DSA:3.30.2310.30] (1-74)

Organism: NCBI:txid1076179